Protein AF-A0A0D6LIC0-F1 (afdb_monomer)

pLDDT: mean 84.78, std 14.16, range [53.53, 96.69]

Sequence (66 aa):
MQCALYLSALILQSWTLDLIYLHDGSPLFGEEVIAPHGKRLTQFLGIPFAEPPIGNLRFSLTLVIH

Nearest PDB structures (foldseek):
  7e8n-assembly1_C-2  TM=6.270E-01  e=1.720E+00  Hymenobacter psoromatis
  2x5c-assembly2_B  TM=5.044E-01  e=1.831E+00  Pyrobaculum spherical virus
  5csa-assembly1_B  TM=5.939E-01  e=6.372E+00  Saccharomyces cerevisiae S288C
  1e2z-assembly3_C  TM=4.282E-01  e=2.662E+00  Chlamydomonas reinhardtii
  7ui9-assembly1_a  TM=3.371E-01  e=9.860E+00  Saccharomyces cerevisiae S288C

InterPro domains:
  IPR002018 Carboxylesterase, type B [PF00135] (28-60)
  IPR029058 Alpha/Beta hydrolase fold [G3DSA:3.40.50.1820] (13-62)
  IPR029058 Alpha/Beta hydrolase fold [SSF53474] (27-60)

Structure (mmCIF, N/CA/C/O backbone):
data_AF-A0A0D6LIC0-F1
#
_entry.id   AF-A0A0D6LIC0-F1
#
loop_
_atom_site.group_PDB
_atom_site.id
_atom_site.type_symbol
_atom_site.label_atom_id
_atom_site.label_alt_id
_atom_site.label_comp_id
_atom_site.label_asym_id
_atom_site.label_entity_id
_atom_site.label_seq_id
_atom_site.pdbx_PDB_ins_code
_atom_si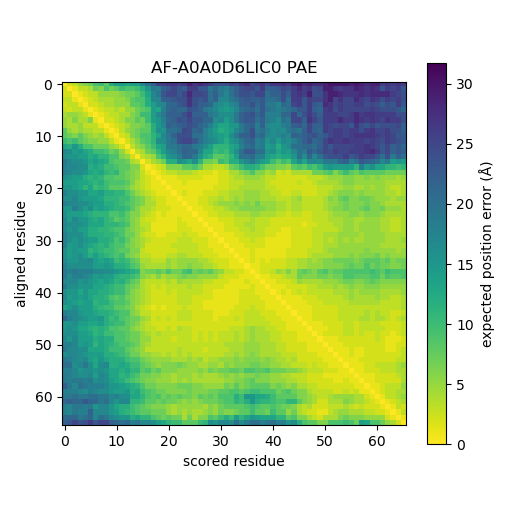te.Cartn_x
_atom_site.Cartn_y
_atom_site.Cartn_z
_atom_site.occupancy
_atom_site.B_iso_or_equiv
_atom_site.auth_seq_id
_atom_site.auth_comp_id
_atom_site.auth_asym_id
_atom_site.auth_atom_id
_atom_site.pdbx_PDB_model_num
ATOM 1 N N . MET A 1 1 ? 35.613 -22.102 -7.143 1.00 62.12 1 MET A N 1
ATOM 2 C CA . MET A 1 1 ? 35.7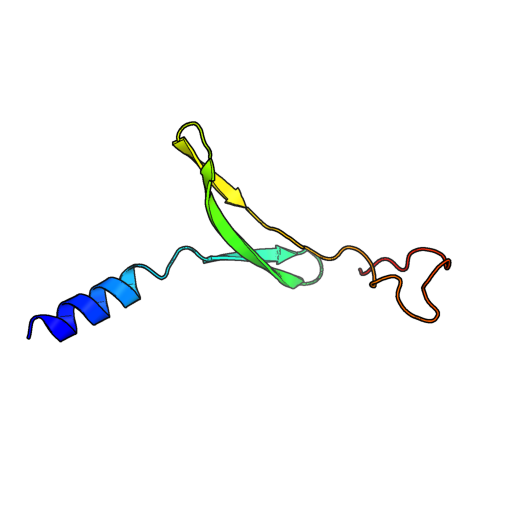57 -20.727 -7.683 1.00 62.12 1 MET A CA 1
ATOM 3 C C . MET A 1 1 ? 34.476 -20.226 -8.345 1.00 62.12 1 MET A C 1
ATOM 5 O O . MET A 1 1 ? 34.115 -19.083 -8.117 1.00 62.12 1 MET A O 1
ATOM 9 N N . GLN A 1 2 ? 33.737 -21.075 -9.070 1.00 65.94 2 GLN A N 1
ATOM 10 C CA . GLN A 1 2 ? 32.464 -20.703 -9.704 1.00 65.94 2 GLN A CA 1
ATOM 11 C C . GLN A 1 2 ? 31.343 -20.316 -8.709 1.00 65.94 2 GLN A C 1
ATOM 13 O O . GLN A 1 2 ? 30.625 -19.351 -8.941 1.00 65.94 2 GLN A O 1
ATOM 18 N N . CYS A 1 3 ? 31.218 -21.007 -7.566 1.00 60.66 3 CYS A N 1
ATOM 19 C CA . CYS A 1 3 ? 30.160 -20.725 -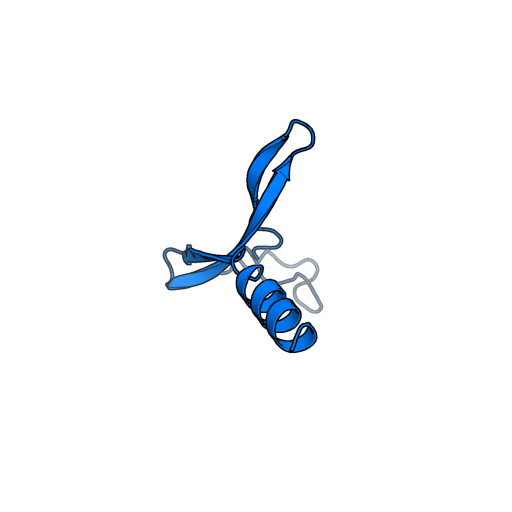6.580 1.00 60.66 3 CYS A CA 1
ATOM 20 C C . CYS A 1 3 ? 30.257 -19.326 -5.947 1.00 60.66 3 CYS A C 1
ATOM 22 O O . CYS A 1 3 ? 29.233 -18.709 -5.672 1.00 60.66 3 CYS A O 1
ATOM 24 N N . ALA A 1 4 ? 31.474 -18.808 -5.751 1.00 64.69 4 ALA A N 1
ATOM 25 C CA . ALA A 1 4 ? 31.684 -17.464 -5.210 1.00 64.69 4 ALA A CA 1
ATOM 26 C C . ALA A 1 4 ? 31.236 -16.370 -6.197 1.00 64.69 4 ALA A C 1
ATOM 28 O O . ALA A 1 4 ? 30.685 -15.360 -5.774 1.00 64.69 4 ALA A O 1
ATOM 29 N N . LEU A 1 5 ? 31.406 -16.610 -7.503 1.00 65.94 5 LEU A N 1
ATOM 30 C CA . LEU A 1 5 ? 30.970 -15.703 -8.570 1.00 65.94 5 LEU A CA 1
ATOM 31 C C . LEU A 1 5 ? 29.440 -15.683 -8.727 1.00 65.94 5 LEU A C 1
ATOM 33 O O . LEU A 1 5 ? 28.860 -14.633 -8.995 1.00 65.94 5 LEU A O 1
ATOM 37 N N . TYR A 1 6 ? 28.770 -16.822 -8.517 1.00 68.00 6 TYR A N 1
ATOM 38 C CA . TYR A 1 6 ? 27.303 -16.878 -8.503 1.00 68.00 6 TYR A CA 1
ATOM 39 C C . TYR A 1 6 ? 26.703 -16.180 -7.280 1.00 68.00 6 TYR A C 1
ATOM 41 O O . TYR A 1 6 ? 25.736 -15.438 -7.422 1.00 68.00 6 TYR A O 1
ATOM 49 N N . LEU A 1 7 ? 27.300 -16.360 -6.096 1.00 63.44 7 LEU A N 1
ATOM 50 C CA . LEU A 1 7 ? 26.879 -15.653 -4.884 1.00 63.44 7 LEU A CA 1
ATOM 51 C C . LEU A 1 7 ? 27.055 -14.136 -5.023 1.00 63.44 7 LEU A C 1
ATOM 53 O O . LEU A 1 7 ? 26.145 -13.392 -4.673 1.00 63.44 7 LEU A O 1
ATOM 57 N N . SER A 1 8 ? 28.166 -13.663 -5.600 1.00 64.06 8 SER A N 1
ATOM 58 C CA . SER A 1 8 ? 28.344 -12.231 -5.864 1.00 64.06 8 SER A CA 1
ATOM 59 C C . SER A 1 8 ? 27.361 -11.700 -6.912 1.00 64.06 8 SER A C 1
ATOM 61 O O . SER A 1 8 ? 26.843 -10.603 -6.747 1.00 64.06 8 SER A O 1
ATOM 63 N N . ALA A 1 9 ? 27.055 -12.468 -7.964 1.00 60.53 9 ALA A N 1
ATOM 64 C CA . ALA A 1 9 ? 26.074 -12.069 -8.976 1.00 60.53 9 ALA A CA 1
ATOM 65 C C . ALA A 1 9 ? 24.646 -11.967 -8.407 1.00 60.53 9 ALA A C 1
ATOM 67 O O . ALA A 1 9 ? 23.933 -11.028 -8.744 1.00 60.53 9 ALA A O 1
ATOM 68 N N . LEU A 1 10 ? 24.257 -12.871 -7.500 1.00 58.28 10 LEU A N 1
ATOM 69 C CA . LEU A 1 10 ? 22.992 -12.800 -6.753 1.00 58.28 10 LEU A CA 1
ATOM 70 C C . LEU A 1 10 ? 22.921 -11.557 -5.853 1.00 58.28 10 LEU A C 1
ATOM 72 O O . LEU A 1 10 ? 21.890 -10.894 -5.797 1.00 58.28 10 LEU A O 1
ATOM 76 N N . ILE A 1 11 ? 24.028 -11.196 -5.197 1.00 59.22 11 ILE A N 1
ATOM 77 C CA . ILE A 1 11 ? 24.121 -9.981 -4.369 1.00 59.22 11 ILE A CA 1
ATOM 78 C C . ILE A 1 11 ? 24.031 -8.707 -5.234 1.00 59.22 11 ILE A C 1
ATOM 80 O O . ILE A 1 11 ? 23.401 -7.731 -4.836 1.00 59.22 11 ILE A O 1
ATOM 84 N N . LEU A 1 12 ? 24.600 -8.717 -6.445 1.00 53.78 12 LEU A N 1
ATOM 85 C CA . LEU A 1 12 ? 24.499 -7.613 -7.412 1.00 53.78 12 LEU A CA 1
ATOM 86 C C . LEU A 1 12 ? 23.117 -7.483 -8.080 1.00 53.78 12 LEU A C 1
ATOM 88 O O . LEU A 1 12 ? 22.836 -6.441 -8.662 1.00 53.78 12 LEU A O 1
ATOM 92 N N . GLN A 1 13 ? 22.245 -8.490 -7.994 1.00 53.53 13 GLN A N 1
ATOM 93 C CA . GLN A 1 13 ? 20.868 -8.426 -8.509 1.00 53.53 13 GLN A CA 1
ATOM 94 C C . GLN A 1 13 ? 19.868 -7.830 -7.503 1.00 53.53 13 GLN A C 1
ATOM 96 O O . GLN A 1 13 ? 18.727 -7.568 -7.866 1.00 53.53 13 GLN A O 1
ATOM 101 N N . SER A 1 14 ? 20.282 -7.587 -6.256 1.00 54.69 14 SER A N 1
ATOM 102 C CA . SER A 1 14 ? 19.395 -7.182 -5.154 1.00 54.69 14 SER A CA 1
ATOM 103 C C . SER A 1 14 ? 19.054 -5.679 -5.106 1.00 54.69 14 SER A C 1
ATOM 105 O O . SER A 1 14 ? 18.516 -5.207 -4.105 1.00 54.69 14 SER A O 1
ATOM 107 N N . TRP A 1 15 ? 19.357 -4.909 -6.154 1.00 57.19 15 TRP A N 1
ATOM 108 C CA . TRP A 1 15 ? 19.157 -3.452 -6.189 1.00 57.19 15 TRP A CA 1
ATOM 109 C C . TRP A 1 15 ? 17.907 -3.069 -6.995 1.00 57.19 15 TRP A C 1
ATOM 111 O O . TRP A 1 15 ? 17.999 -2.343 -7.978 1.00 57.19 15 TRP A O 1
ATOM 121 N N . THR A 1 16 ? 16.739 -3.586 -6.614 1.00 65.69 16 THR A N 1
ATOM 122 C CA . THR A 1 16 ? 15.433 -3.183 -7.185 1.00 65.69 16 THR A CA 1
ATOM 123 C C . THR A 1 16 ? 14.557 -2.415 -6.192 1.00 65.69 16 THR A C 1
ATOM 125 O O . THR A 1 16 ? 13.399 -2.128 -6.490 1.00 65.69 16 THR A O 1
ATOM 128 N N . LEU A 1 17 ? 15.093 -2.099 -5.009 1.00 71.62 17 LEU A N 1
ATOM 129 C CA . LEU A 1 17 ? 14.387 -1.365 -3.962 1.00 71.62 17 LEU A CA 1
ATOM 130 C C . LEU A 1 17 ? 14.461 0.139 -4.232 1.00 71.62 17 LEU A C 1
ATOM 132 O O . LEU A 1 17 ? 15.549 0.716 -4.202 1.00 71.62 17 LEU A O 1
ATOM 136 N N . ASP A 1 18 ? 13.304 0.759 -4.457 1.00 89.62 18 ASP A N 1
ATOM 137 C CA . ASP A 1 18 ? 13.175 2.215 -4.546 1.00 89.62 18 ASP A CA 1
ATOM 138 C C . ASP A 1 18 ? 12.816 2.776 -3.161 1.00 89.62 18 ASP A C 1
ATOM 140 O O . ASP A 1 18 ? 11.845 2.331 -2.550 1.00 89.62 18 ASP A O 1
ATOM 144 N N . LEU A 1 19 ? 13.613 3.707 -2.631 1.00 92.44 19 LEU A N 1
ATOM 145 C CA . LEU A 1 19 ? 13.408 4.303 -1.306 1.00 92.44 19 LEU A CA 1
ATOM 146 C C . LEU A 1 19 ? 13.048 5.778 -1.459 1.00 92.44 19 LEU A C 1
ATOM 148 O O . LEU A 1 19 ? 13.866 6.584 -1.903 1.00 92.44 19 LEU A O 1
ATOM 152 N N . ILE A 1 20 ? 11.846 6.136 -1.015 1.00 94.31 20 ILE A N 1
ATOM 153 C CA . ILE A 1 20 ? 11.344 7.511 -1.026 1.00 94.31 20 ILE A CA 1
ATOM 154 C C . ILE A 1 20 ? 10.956 7.914 0.394 1.00 94.31 20 ILE A C 1
ATOM 156 O O . ILE A 1 20 ? 10.514 7.085 1.185 1.00 94.31 20 ILE A O 1
ATOM 160 N N . TYR A 1 21 ? 11.108 9.195 0.717 1.00 94.31 21 TYR A N 1
ATOM 161 C CA . TYR A 1 21 ? 10.623 9.771 1.966 1.00 94.31 21 TYR A CA 1
ATOM 162 C C . TYR A 1 21 ? 9.358 10.585 1.718 1.00 94.31 21 TYR A C 1
ATOM 164 O O . TYR A 1 21 ? 9.313 11.418 0.808 1.00 94.31 21 TYR A O 1
ATOM 172 N N . LEU A 1 22 ? 8.335 10.343 2.531 1.00 90.88 22 LEU A N 1
ATOM 173 C CA . LEU A 1 22 ? 7.140 11.173 2.576 1.00 90.88 22 LEU A CA 1
ATOM 174 C C . LEU A 1 22 ? 7.428 12.508 3.285 1.00 90.88 22 LEU A C 1
ATOM 176 O O . LEU A 1 22 ? 8.485 12.721 3.877 1.00 90.88 22 LEU A O 1
ATOM 180 N N . HIS A 1 23 ? 6.483 13.442 3.186 1.00 90.50 23 HIS A N 1
ATOM 181 C CA . HIS A 1 23 ? 6.582 14.791 3.759 1.00 90.50 23 HIS A CA 1
ATOM 182 C C . HIS A 1 23 ? 6.776 14.836 5.288 1.00 90.50 23 HIS A C 1
ATOM 184 O O . HIS A 1 23 ? 7.350 15.791 5.805 1.00 90.50 23 HIS A O 1
ATOM 190 N N . ASP A 1 24 ? 6.315 13.807 5.991 1.00 89.75 24 ASP A N 1
ATOM 191 C CA . ASP A 1 24 ? 6.484 13.549 7.426 1.00 89.75 24 ASP A CA 1
ATOM 192 C C . ASP A 1 24 ? 7.859 12.927 7.765 1.00 89.75 24 ASP A C 1
ATOM 194 O O . ASP A 1 24 ? 8.225 12.802 8.933 1.00 89.75 24 ASP A O 1
ATOM 198 N N . GLY A 1 25 ? 8.640 12.549 6.747 1.00 91.88 25 GLY A N 1
ATOM 199 C CA . GLY A 1 25 ? 9.927 11.874 6.878 1.00 91.88 25 GLY A CA 1
ATOM 200 C C . GLY A 1 25 ? 9.834 10.351 6.995 1.00 91.88 25 GLY A C 1
ATOM 201 O O . GLY A 1 25 ? 10.868 9.709 7.197 1.00 91.88 25 GLY A O 1
ATOM 202 N N . SER A 1 26 ? 8.648 9.748 6.864 1.00 91.38 26 SER A N 1
ATOM 203 C CA . SER A 1 26 ? 8.513 8.290 6.893 1.00 91.38 26 SER A CA 1
ATOM 204 C C . SER A 1 26 ? 9.040 7.649 5.594 1.00 91.38 26 SER A C 1
ATOM 206 O O . SER A 1 26 ? 8.891 8.222 4.508 1.00 91.38 26 SER A O 1
ATOM 208 N N . PRO A 1 27 ? 9.708 6.479 5.672 1.00 94.25 27 PRO A N 1
ATOM 209 C CA . PRO A 1 27 ? 10.251 5.808 4.496 1.00 94.25 27 PRO A CA 1
ATOM 210 C C . PRO A 1 27 ? 9.192 4.953 3.788 1.00 94.25 27 PRO A C 1
ATOM 212 O O . PRO A 1 27 ? 8.469 4.184 4.423 1.00 94.25 27 PRO A O 1
ATOM 215 N N . LEU A 1 28 ? 9.175 5.009 2.458 1.00 94.44 28 LEU A N 1
ATOM 216 C CA . LEU A 1 28 ? 8.436 4.104 1.587 1.00 94.44 28 LEU A CA 1
ATOM 217 C C . LEU A 1 28 ? 9.397 3.293 0.726 1.00 94.44 28 LEU A C 1
ATOM 219 O O . LEU A 1 28 ? 10.246 3.852 0.034 1.00 94.44 28 LEU A O 1
ATOM 223 N N . PHE A 1 29 ? 9.205 1.977 0.746 1.00 93.62 29 PHE A N 1
ATOM 224 C CA . PHE A 1 29 ? 9.924 1.035 -0.100 1.00 93.62 29 PHE A CA 1
ATOM 225 C C . PHE A 1 29 ? 9.030 0.621 -1.268 1.00 93.62 29 PHE A C 1
ATOM 227 O O . PHE A 1 29 ? 7.919 0.126 -1.066 1.00 93.62 29 PHE A O 1
ATOM 234 N N . GLY A 1 30 ? 9.515 0.851 -2.478 1.00 93.00 30 GLY A N 1
ATOM 235 C CA . GLY A 1 30 ? 8.889 0.460 -3.729 1.00 93.00 30 GLY A CA 1
ATOM 236 C C . GLY A 1 30 ? 9.696 -0.606 -4.453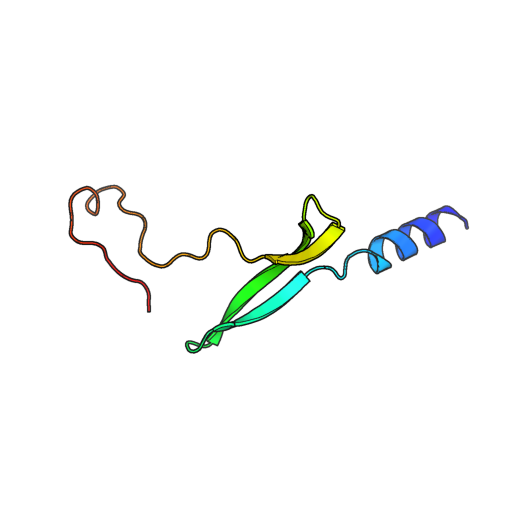 1.00 93.00 30 GLY A C 1
ATOM 237 O O . GLY A 1 30 ? 10.822 -0.942 -4.078 1.00 93.00 30 GLY A O 1
ATOM 238 N N . GLU A 1 31 ? 9.099 -1.123 -5.516 1.00 92.38 31 GLU A N 1
ATOM 239 C CA . GLU A 1 31 ? 9.681 -2.146 -6.378 1.00 92.38 31 GLU A CA 1
ATOM 240 C C . GLU A 1 31 ? 9.558 -1.719 -7.842 1.00 92.38 31 GLU A C 1
ATOM 242 O O . GLU A 1 31 ? 8.499 -1.252 -8.272 1.00 92.38 31 GLU A O 1
ATOM 247 N N . GLU A 1 32 ? 10.617 -1.918 -8.627 1.00 93.12 32 GLU A N 1
ATOM 248 C CA . GLU A 1 32 ? 10.511 -1.860 -10.084 1.00 93.12 32 GLU A CA 1
ATOM 249 C C . GLU A 1 32 ? 9.891 -3.143 -10.652 1.00 93.12 32 GLU A C 1
ATOM 251 O O . GLU A 1 32 ? 10.427 -4.241 -10.503 1.00 93.12 32 GLU A O 1
ATOM 256 N N . VAL A 1 33 ? 8.793 -2.992 -11.390 1.00 92.94 33 VAL A N 1
ATOM 257 C CA . VAL A 1 33 ? 8.082 -4.083 -12.060 1.00 92.94 33 VAL A CA 1
ATOM 258 C C . VAL A 1 33 ? 7.904 -3.820 -13.549 1.00 92.94 33 VAL A C 1
ATOM 260 O O . VAL A 1 33 ? 7.888 -2.681 -14.022 1.00 92.94 33 VAL A O 1
ATOM 263 N N . ILE A 1 34 ? 7.731 -4.897 -14.314 1.00 95.44 34 ILE A N 1
ATOM 264 C CA . ILE A 1 34 ? 7.374 -4.834 -15.731 1.00 95.44 34 ILE A CA 1
ATOM 265 C C . ILE A 1 34 ? 5.868 -5.055 -15.867 1.00 95.44 34 ILE A C 1
ATOM 267 O O . ILE A 1 34 ? 5.355 -6.129 -15.560 1.00 95.44 34 ILE A O 1
ATOM 271 N N . ALA A 1 35 ? 5.154 -4.042 -16.352 1.00 93.44 35 ALA A N 1
ATOM 272 C CA . ALA A 1 35 ? 3.737 -4.141 -16.678 1.00 93.44 35 ALA A CA 1
ATOM 273 C C . ALA A 1 35 ? 3.497 -5.145 -17.826 1.00 93.44 35 ALA A C 1
ATOM 275 O O . ALA A 1 35 ? 4.403 -5.376 -18.631 1.00 93.44 35 ALA A O 1
ATOM 276 N N . PRO A 1 36 ? 2.267 -5.669 -18.004 1.00 95.38 36 PRO A N 1
ATOM 277 C CA . PRO A 1 36 ? 1.960 -6.662 -19.043 1.00 95.38 36 PRO A CA 1
ATOM 278 C C . PRO A 1 36 ? 2.369 -6.278 -20.477 1.00 95.38 36 PRO A C 1
ATOM 280 O O . PRO A 1 36 ? 2.625 -7.148 -21.301 1.00 95.38 36 PRO A O 1
ATOM 283 N N . HIS A 1 37 ? 2.465 -4.982 -20.783 1.00 94.81 37 HIS A N 1
ATOM 284 C CA . HIS A 1 37 ? 2.897 -4.458 -22.084 1.00 94.81 37 HIS A CA 1
ATOM 285 C C . HIS A 1 37 ? 4.382 -4.033 -22.117 1.00 94.81 37 HIS A C 1
ATOM 287 O O . HIS A 1 37 ? 4.776 -3.192 -22.925 1.00 94.81 37 HIS A O 1
ATOM 293 N N . GLY A 1 38 ? 5.211 -4.550 -21.205 1.00 93.56 38 GLY A N 1
ATOM 294 C CA . GLY A 1 38 ? 6.664 -4.347 -21.193 1.00 93.56 38 GLY A CA 1
ATOM 295 C C . GLY A 1 38 ? 7.149 -3.015 -20.610 1.00 93.56 38 GLY A C 1
ATOM 296 O O . GLY A 1 38 ? 8.346 -2.737 -20.640 1.00 93.56 38 GLY A O 1
ATOM 297 N N . LYS A 1 39 ? 6.257 -2.170 -20.076 1.00 96.69 39 LYS A N 1
ATOM 298 C CA . LYS A 1 39 ? 6.649 -0.890 -19.463 1.00 96.69 39 LYS A CA 1
ATOM 299 C C . LYS A 1 39 ? 7.180 -1.112 -18.049 1.00 96.69 39 LYS A C 1
ATOM 301 O O . LYS A 1 39 ? 6.502 -1.736 -17.241 1.00 96.69 39 LYS A O 1
ATOM 306 N N . ARG A 1 40 ? 8.346 -0.537 -17.749 1.00 94.06 40 ARG A N 1
ATOM 307 C CA . ARG A 1 40 ? 8.876 -0.419 -16.383 1.00 94.06 40 ARG A CA 1
ATOM 308 C C . ARG A 1 40 ? 8.033 0.552 -15.556 1.00 94.06 40 ARG A C 1
ATOM 310 O O . ARG A 1 40 ? 7.723 1.646 -16.031 1.00 94.06 40 ARG A O 1
ATOM 317 N N . LEU A 1 41 ? 7.664 0.140 -14.351 1.00 93.88 41 LEU A N 1
ATOM 318 C CA . LEU A 1 41 ? 6.935 0.929 -13.365 1.00 93.88 41 LEU A CA 1
ATOM 319 C C . LEU A 1 41 ? 7.619 0.768 -12.013 1.00 93.88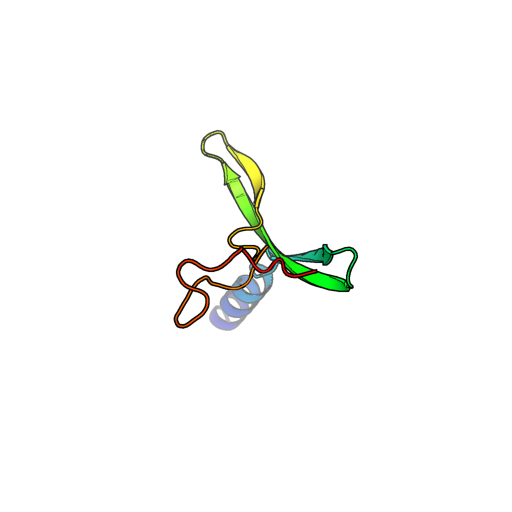 41 LEU A C 1
ATOM 321 O O . LEU A 1 41 ? 7.904 -0.358 -11.625 1.00 93.88 41 LEU A O 1
ATOM 325 N N . THR A 1 42 ? 7.774 1.853 -11.266 1.00 94.12 42 THR A N 1
ATOM 326 C CA . THR A 1 42 ? 7.954 1.749 -9.817 1.00 94.12 42 THR A CA 1
ATOM 327 C C . THR A 1 42 ? 6.575 1.640 -9.176 1.00 94.12 42 THR A C 1
ATOM 329 O O . THR A 1 42 ? 5.724 2.506 -9.395 1.00 94.12 42 THR A O 1
ATOM 332 N N . GLN A 1 43 ? 6.337 0.589 -8.396 1.00 93.56 43 GLN A N 1
ATOM 333 C CA . GLN A 1 43 ? 5.104 0.417 -7.632 1.00 93.56 43 GLN A CA 1
ATOM 334 C C . GLN A 1 43 ? 5.364 0.505 -6.126 1.00 93.56 43 GLN A C 1
ATOM 336 O O . GLN A 1 43 ? 6.339 -0.043 -5.618 1.00 93.56 43 GLN A O 1
ATOM 341 N N . PHE A 1 44 ? 4.443 1.153 -5.413 1.00 94.88 44 PHE A N 1
ATOM 342 C CA . PHE A 1 44 ? 4.388 1.178 -3.954 1.00 94.88 44 PHE A CA 1
ATOM 343 C C . PHE A 1 44 ? 3.015 0.656 -3.536 1.00 94.88 44 PHE A C 1
ATOM 345 O O . PHE A 1 44 ? 1.991 1.229 -3.912 1.00 94.88 44 PHE A O 1
ATOM 352 N N . LEU A 1 45 ? 2.979 -0.458 -2.807 1.00 94.06 45 LEU A N 1
ATOM 353 C CA . LEU A 1 45 ? 1.744 -1.168 -2.474 1.00 94.06 45 LEU A CA 1
ATOM 354 C C . LEU A 1 45 ? 1.553 -1.240 -0.960 1.00 94.06 45 LEU A C 1
ATOM 356 O O . LEU A 1 45 ? 2.515 -1.362 -0.209 1.00 94.06 45 LEU A O 1
ATOM 360 N N . GLY A 1 46 ? 0.296 -1.189 -0.514 1.00 93.94 46 GLY A N 1
ATOM 361 C CA . GLY A 1 46 ? -0.048 -1.358 0.901 1.00 93.94 46 GLY A CA 1
ATOM 362 C C . GLY A 1 46 ? 0.335 -0.186 1.808 1.00 93.94 46 GLY A C 1
ATOM 363 O O . GLY A 1 46 ? 0.422 -0.381 3.017 1.00 93.94 46 GLY A O 1
ATOM 364 N N . ILE A 1 47 ? 0.551 1.014 1.254 1.00 93.88 47 ILE A N 1
ATOM 365 C CA . ILE A 1 47 ? 0.827 2.217 2.048 1.00 93.88 47 ILE A CA 1
ATOM 366 C C . ILE A 1 47 ? -0.387 2.499 2.949 1.00 93.88 47 ILE A C 1
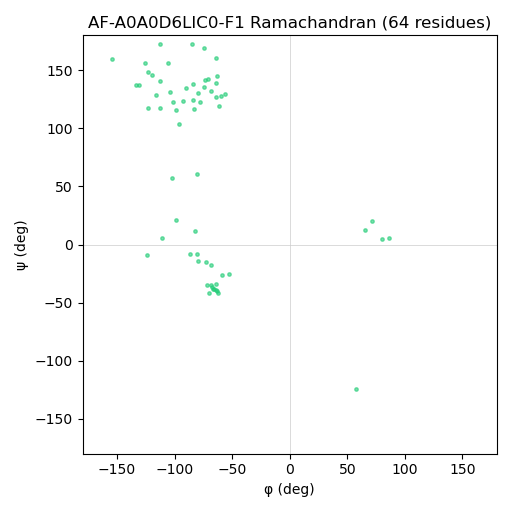ATOM 368 O O . ILE A 1 47 ? -1.491 2.704 2.429 1.00 93.88 47 ILE A O 1
ATOM 372 N N . PRO A 1 48 ? -0.223 2.499 4.282 1.00 92.31 48 PRO A N 1
ATOM 373 C CA . PRO A 1 48 ? -1.323 2.793 5.181 1.00 92.31 48 PRO A CA 1
ATOM 374 C C . PRO A 1 48 ? -1.690 4.281 5.098 1.00 92.31 48 PRO A C 1
ATOM 376 O O . PRO A 1 48 ? -0.826 5.141 4.970 1.00 92.31 48 PRO A O 1
ATOM 379 N N . PHE A 1 49 ? -2.986 4.581 5.183 1.00 91.44 49 PHE A N 1
ATOM 380 C CA . PHE A 1 49 ? -3.510 5.956 5.257 1.00 91.44 49 PHE A CA 1
ATOM 381 C C . PHE A 1 49 ? -4.386 6.181 6.500 1.00 91.44 49 PHE A C 1
ATOM 383 O O . PHE A 1 49 ? -4.781 7.303 6.806 1.00 91.44 49 PHE A O 1
ATOM 390 N N . ALA A 1 50 ? -4.706 5.106 7.220 1.00 94.50 50 ALA A N 1
ATOM 391 C CA . ALA A 1 50 ? -5.518 5.119 8.423 1.00 94.50 50 ALA A CA 1
ATOM 392 C C . ALA A 1 50 ? -5.169 3.922 9.312 1.00 94.50 50 ALA A C 1
ATOM 394 O O . ALA A 1 50 ? -4.634 2.916 8.833 1.00 94.50 50 ALA A O 1
ATOM 395 N N . GLU A 1 51 ? -5.509 4.015 10.594 1.00 94.75 51 GLU A N 1
ATOM 396 C CA . GLU A 1 51 ? -5.415 2.887 11.511 1.00 94.75 51 GLU A CA 1
ATOM 397 C C . GLU A 1 51 ? -6.381 1.761 11.095 1.00 94.75 51 GLU A C 1
ATOM 399 O O . GLU A 1 51 ? -7.528 2.031 10.717 1.00 94.75 51 GLU A O 1
ATOM 404 N N . PRO A 1 52 ? -5.962 0.482 11.171 1.00 95.44 52 PRO A N 1
ATOM 405 C CA . PRO A 1 52 ? -6.844 -0.640 10.872 1.00 95.44 52 PRO A CA 1
ATOM 406 C C . PRO A 1 52 ? -8.116 -0.612 11.746 1.00 95.44 52 PRO A C 1
ATOM 408 O O . PRO A 1 52 ? -8.002 -0.553 12.971 1.00 95.44 52 PRO A O 1
ATOM 411 N N . PRO A 1 53 ? -9.335 -0.722 11.174 1.00 95.62 53 PRO A N 1
ATOM 412 C CA . PRO A 1 53 ? -10.594 -0.604 11.918 1.00 95.62 53 PRO A CA 1
ATOM 413 C C . PRO A 1 53 ? -10.955 -1.909 12.651 1.00 95.62 53 PRO A C 1
ATOM 415 O O . PRO A 1 53 ? -11.977 -2.549 12.390 1.00 95.62 53 PRO A O 1
ATOM 418 N N . ILE A 1 54 ? -10.080 -2.334 13.560 1.00 96.38 54 ILE A N 1
ATOM 419 C CA . ILE A 1 54 ? -10.196 -3.564 14.346 1.00 96.38 54 ILE A CA 1
ATOM 420 C C . ILE A 1 54 ? -10.595 -3.266 15.799 1.00 96.38 54 ILE A C 1
ATOM 422 O O . ILE A 1 54 ? -10.374 -2.172 16.317 1.00 96.38 54 ILE A O 1
ATOM 426 N N . GLY A 1 55 ? -11.201 -4.245 16.479 1.00 95.06 55 GLY A N 1
ATOM 427 C CA . GLY A 1 55 ? -11.627 -4.101 17.878 1.00 95.06 55 GLY A CA 1
ATOM 428 C C . GLY A 1 55 ? -12.590 -2.927 18.079 1.00 95.06 55 GLY A C 1
ATOM 429 O O . GLY A 1 55 ? -13.611 -2.845 17.399 1.00 95.06 55 GLY A O 1
ATOM 430 N N . ASN A 1 56 ? -12.237 -2.009 18.984 1.00 95.00 56 ASN A N 1
ATOM 431 C CA . ASN A 1 56 ? -13.040 -0.821 19.302 1.00 95.00 56 ASN A CA 1
ATOM 432 C C . ASN A 1 56 ? -13.094 0.208 18.160 1.00 95.00 56 ASN A C 1
ATOM 434 O O . ASN A 1 56 ? -13.968 1.068 18.166 1.00 95.00 56 ASN A O 1
ATOM 438 N N . LEU A 1 57 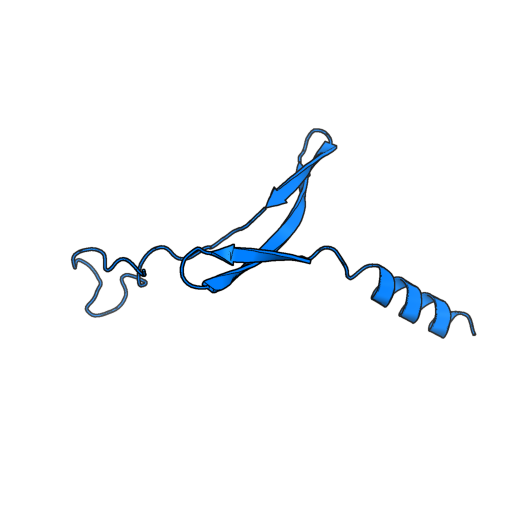? -12.181 0.129 17.184 1.00 94.12 57 LEU A N 1
ATOM 439 C CA . LEU A 1 57 ? -12.216 0.977 15.989 1.00 94.12 57 LEU A CA 1
ATOM 440 C C . LEU A 1 57 ? -13.219 0.460 14.949 1.00 94.12 57 LEU A C 1
ATOM 442 O O . LEU A 1 57 ? -13.584 1.186 14.023 1.00 94.12 57 LEU A O 1
ATOM 446 N N . ARG A 1 58 ? -13.698 -0.785 15.085 1.00 95.50 58 ARG A N 1
ATOM 447 C CA . ARG A 1 58 ? -14.711 -1.329 14.183 1.00 95.50 58 ARG A CA 1
ATOM 448 C C . ARG A 1 58 ? -16.003 -0.527 14.339 1.00 95.50 58 ARG A C 1
ATOM 450 O O . ARG A 1 58 ? -16.528 -0.405 15.439 1.00 95.50 58 ARG A O 1
ATOM 457 N N . PHE A 1 59 ? -16.528 -0.032 13.219 1.00 93.50 59 PHE A N 1
ATOM 458 C CA . PHE A 1 59 ? -17.701 0.853 13.167 1.00 93.50 59 PHE A CA 1
ATOM 459 C C . PHE A 1 59 ? -17.503 2.239 13.814 1.00 93.50 59 PHE A C 1
ATOM 461 O O . PHE A 1 59 ? -18.480 2.963 13.992 1.00 93.50 59 PHE A O 1
ATOM 468 N N . SER A 1 60 ? -16.263 2.628 14.129 1.00 93.19 60 SER A N 1
ATOM 469 C CA . SER A 1 60 ? -15.917 4.005 14.497 1.00 93.19 60 SER A CA 1
ATOM 470 C C . SER A 1 60 ? -15.650 4.857 13.248 1.00 93.19 60 SER A C 1
ATOM 472 O O . SER A 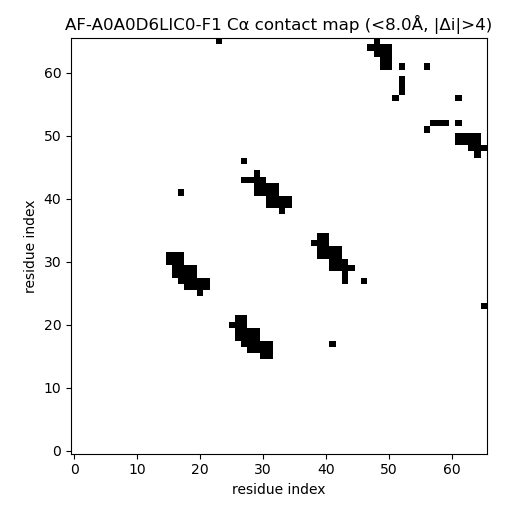1 60 ? -15.586 4.346 12.127 1.00 93.19 60 SER A O 1
ATOM 474 N N . LEU A 1 61 ? -15.473 6.165 13.441 1.00 89.44 61 LEU A N 1
ATOM 475 C CA . LEU A 1 61 ? -14.915 7.036 12.408 1.00 89.44 61 LEU A CA 1
ATOM 476 C C . LEU A 1 61 ? -13.476 6.612 12.085 1.00 89.44 61 LEU A C 1
ATOM 478 O O . LEU A 1 61 ? -12.729 6.185 12.966 1.00 89.44 61 LEU A O 1
ATOM 482 N N . THR A 1 62 ? -13.092 6.752 10.817 1.00 90.88 62 THR A N 1
ATOM 483 C CA . THR A 1 62 ? -11.731 6.473 10.350 1.00 90.88 62 THR A CA 1
ATOM 484 C C . THR A 1 62 ? -10.723 7.357 11.076 1.00 90.88 62 THR A C 1
ATOM 486 O O . THR A 1 62 ? -10.849 8.582 11.065 1.00 90.88 62 THR A O 1
ATOM 489 N N . LEU A 1 63 ? -9.691 6.741 11.648 1.00 91.50 63 LEU A N 1
ATOM 490 C CA . LEU A 1 63 ? -8.563 7.447 12.244 1.00 91.50 63 LEU A CA 1
ATOM 491 C C . LEU A 1 63 ? -7.422 7.524 11.226 1.00 91.50 63 LEU A C 1
ATOM 493 O O . LEU A 1 63 ? -6.773 6.521 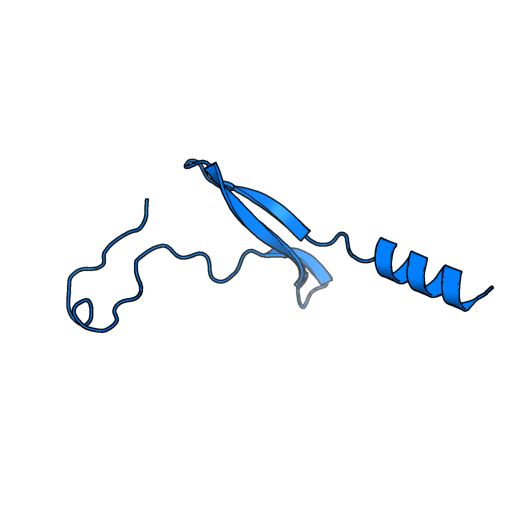10.945 1.00 91.50 63 LEU A O 1
ATOM 497 N N . VAL A 1 64 ? -7.235 8.698 10.621 1.00 90.31 64 VAL A N 1
ATOM 498 C CA . VAL A 1 64 ? -6.204 8.960 9.601 1.00 90.31 64 VAL A CA 1
ATOM 499 C C . VAL A 1 64 ? -4.831 9.049 10.263 1.00 90.31 64 VAL A C 1
ATOM 501 O O . VAL A 1 64 ? -4.695 9.714 11.290 1.00 90.31 64 VAL A O 1
ATOM 504 N N . ILE A 1 65 ? -3.826 8.403 9.666 1.00 83.00 65 ILE A N 1
ATOM 505 C CA . ILE A 1 65 ? -2.427 8.553 10.091 1.00 83.00 65 ILE A CA 1
ATOM 506 C C . ILE A 1 65 ? -1.791 9.711 9.310 1.00 83.00 65 ILE A C 1
ATOM 508 O O . ILE A 1 65 ? -2.031 9.842 8.108 1.00 83.00 65 ILE A O 1
ATOM 512 N N . HIS A 1 66 ? -1.065 10.576 10.018 1.00 73.56 66 HIS A N 1
ATOM 513 C CA . HIS A 1 66 ? -0.465 11.814 9.510 1.00 73.56 66 HIS A CA 1
ATOM 514 C C . HIS A 1 66 ? 1.039 11.675 9.319 1.00 73.56 66 HIS A C 1
ATOM 516 O O . HIS A 1 66 ? 1.657 11.023 10.191 1.00 73.56 66 HIS A O 1
#

Radius of gyration: 19.02 Å; Cα contacts (8 Å, |Δi|>4): 67; chains: 1; bounding box: 54×36×41 Å

Secondary structure (DSSP, 8-state):
-HHHHHHHHHHHT---EEEEE-TTS-EEEEEEEE-TTS-EEEE------B----GGGTTSPP-B--

Organism: NCBI:txid53326

Mean predicted aligned error: 8.8 Å

Foldseek 3Di:
DVVVVVVVVVVVVPPQWDWDADPVRDIFTWGWDQDPVRDTDTDTPDDDQFDDCDDPSPVPPTHGDD

Solvent-accessible surface area (backbone atoms only — not comparable to full-atom values): 4357 Å² total; per-residue (Å²): 116,67,67,62,54,52,55,50,52,56,63,71,65,68,80,51,72,42,82,46,68,48,98,86,65,51,81,45,75,26,39,70,43,71,44,100,85,71,46,78,40,81,46,73,77,87,77,79,62,48,60,78,62,53,79,86,40,45,94,50,82,87,48,68,64,129